Protein AF-A0A847YDC3-F1 (afdb_monomer_lite)

Sequence (75 aa):
MNQSHVSQPPRLQSLGDVVRWVVNELGAMCPSPERLAAYLADPHDPELRDVRYHVEEAGCPICRAERDMSRQRDL

Secondary structure (DSSP, 8-state):
-------PPP---SHHHHHHHHIIIII--PPPHHHHHHHHH-TT-GGGHHHHIIIIII--HHHHHHHHHHHHH--

Foldseek 3Di:
DDPPPPPDPQPCPDPLSVLLCCCVPVPDPQDDPVLLVVCLVPVPPPVSVVNNCNCPVSNRVVSVVVSVVVVVVVD

Radius of gyration: 15.42 Å; chains: 1; bounding box: 53×29×25 Å

Structure (mmCIF, N/CA/C/O backbone):
data_AF-A0A847YDC3-F1
#
_entry.id   AF-A0A847YDC3-F1
#
loop_
_atom_site.group_PDB
_atom_site.id
_atom_site.type_symbol
_atom_site.label_atom_id
_atom_site.label_alt_id
_atom_site.label_comp_id
_atom_site.label_asym_id
_atom_site.label_entity_id
_atom_site.label_seq_id
_atom_site.pdbx_PDB_ins_code
_atom_site.Cartn_x
_atom_site.Cartn_y
_atom_site.Cartn_z
_atom_site.occupancy
_atom_site.B_iso_or_equiv
_atom_site.auth_seq_id
_atom_site.auth_comp_id
_atom_site.auth_asym_id
_atom_site.auth_atom_id
_atom_site.pdbx_PDB_model_num
ATOM 1 N N . MET A 1 1 ? -41.521 5.519 -2.944 1.00 38.19 1 MET A N 1
ATOM 2 C CA . MET A 1 1 ? -40.921 5.537 -1.594 1.00 38.19 1 MET A CA 1
ATOM 3 C C . MET A 1 1 ? -39.423 5.750 -1.774 1.00 38.19 1 MET A C 1
ATOM 5 O O . MET A 1 1 ? -38.728 4.801 -2.105 1.00 38.19 1 MET A O 1
ATOM 9 N N . ASN A 1 2 ? -38.954 7.000 -1.683 1.00 46.00 2 ASN A N 1
ATOM 10 C CA . ASN A 1 2 ? -37.528 7.328 -1.783 1.00 46.00 2 ASN A CA 1
ATOM 11 C C . ASN A 1 2 ? -36.863 6.952 -0.458 1.00 46.00 2 ASN A C 1
ATOM 13 O O . ASN A 1 2 ? -36.995 7.676 0.526 1.00 46.00 2 ASN A O 1
ATOM 17 N N . GLN A 1 3 ? -36.199 5.800 -0.420 1.00 47.78 3 GLN A N 1
ATOM 18 C CA . GLN A 1 3 ? -35.316 5.460 0.688 1.00 47.78 3 GLN A CA 1
ATOM 19 C C . GLN A 1 3 ? -34.024 6.251 0.500 1.00 47.78 3 GLN A C 1
ATOM 21 O O . GLN A 1 3 ? -33.100 5.813 -0.179 1.00 47.78 3 GLN A O 1
ATOM 26 N N . SER A 1 4 ? -33.988 7.457 1.061 1.00 54.09 4 SER A N 1
ATOM 27 C CA . SER A 1 4 ? -32.740 8.171 1.292 1.00 54.09 4 SER A CA 1
ATOM 28 C C . SER A 1 4 ? -31.929 7.326 2.273 1.00 54.09 4 SER A C 1
ATOM 30 O O . SER A 1 4 ? -32.222 7.329 3.468 1.00 54.09 4 SER A O 1
ATOM 32 N N . HIS A 1 5 ? -30.967 6.543 1.775 1.00 56.38 5 HIS A N 1
ATOM 33 C CA . HIS A 1 5 ? -29.971 5.902 2.627 1.00 56.38 5 HIS A CA 1
ATOM 34 C C . HIS A 1 5 ? -29.277 7.023 3.399 1.00 56.38 5 HIS A C 1
ATOM 36 O O . HIS A 1 5 ? -28.499 7.794 2.840 1.00 56.38 5 HIS A O 1
ATOM 42 N N . VAL A 1 6 ? -29.617 7.165 4.678 1.00 50.66 6 VAL A N 1
ATOM 43 C CA . VAL A 1 6 ? -28.871 8.021 5.589 1.00 50.66 6 VAL A CA 1
ATOM 44 C C . VAL A 1 6 ? -27.560 7.285 5.817 1.00 50.66 6 VAL A C 1
ATOM 46 O O . VAL A 1 6 ? -27.480 6.423 6.690 1.00 50.66 6 VAL A O 1
ATOM 49 N N . SER A 1 7 ? -26.567 7.536 4.962 1.00 61.50 7 SER A N 1
ATOM 50 C CA . SER A 1 7 ? -25.219 7.013 5.149 1.00 61.50 7 SER A CA 1
ATOM 51 C C . SER A 1 7 ? -24.738 7.533 6.494 1.00 61.50 7 SER A C 1
ATOM 53 O O . SER A 1 7 ? -24.434 8.719 6.638 1.00 61.50 7 SER A O 1
ATOM 55 N N . GLN A 1 8 ? -24.758 6.674 7.514 1.00 60.94 8 GLN A N 1
ATOM 56 C CA . GLN A 1 8 ? -24.147 7.013 8.787 1.00 60.94 8 GLN A CA 1
ATOM 57 C C . GLN A 1 8 ? -22.701 7.415 8.494 1.00 60.94 8 GLN A C 1
ATOM 59 O O . GLN A 1 8 ? -22.020 6.694 7.757 1.00 60.94 8 GLN A O 1
ATOM 64 N N . PRO A 1 9 ? -22.231 8.556 9.025 1.00 61.44 9 PRO A N 1
ATOM 65 C CA . PRO A 1 9 ? -20.848 8.943 8.835 1.00 61.44 9 PRO A CA 1
ATOM 66 C C . PRO A 1 9 ? -19.958 7.800 9.340 1.00 61.44 9 PRO A C 1
ATOM 68 O O . PRO A 1 9 ? -20.249 7.217 10.395 1.00 61.44 9 PRO A O 1
ATOM 71 N N . PRO A 1 10 ? -18.914 7.430 8.581 1.00 66.50 10 PRO A N 1
ATOM 72 C CA . PRO A 1 10 ? -18.025 6.347 8.966 1.00 66.50 10 PRO A CA 1
ATOM 73 C C . PRO A 1 10 ? -17.463 6.627 10.361 1.00 66.50 10 PRO A C 1
ATOM 75 O O . PRO A 1 10 ? -17.113 7.760 10.700 1.00 66.50 10 PRO A O 1
ATOM 78 N N . ARG A 1 11 ? -17.378 5.595 11.200 1.00 74.44 11 ARG A N 1
ATOM 79 C CA . ARG A 1 11 ? -16.725 5.720 12.506 1.00 74.44 11 ARG A CA 1
ATOM 80 C C . ARG A 1 11 ? -15.214 5.738 12.292 1.00 74.44 11 ARG A C 1
ATOM 82 O O . ARG A 1 11 ? -14.581 4.692 12.278 1.00 74.44 11 ARG A O 1
ATOM 89 N N . LEU A 1 12 ? -14.657 6.930 12.105 1.00 79.25 12 LEU A N 1
ATOM 90 C CA . LEU A 1 12 ? -13.226 7.153 11.905 1.00 79.25 12 LEU A CA 1
ATOM 91 C C . LEU A 1 12 ? -12.548 7.340 13.269 1.00 79.25 12 LEU A C 1
ATOM 93 O O . LEU A 1 12 ? -12.475 8.454 13.778 1.00 79.25 12 LEU A O 1
ATOM 97 N N . GLN A 1 13 ? -12.123 6.245 13.902 1.00 86.06 13 GLN A N 1
ATOM 98 C CA . GLN A 1 13 ? -11.497 6.284 15.235 1.00 86.06 13 GLN A CA 1
ATOM 99 C C . GLN A 1 13 ? -9.968 6.263 15.165 1.00 86.06 13 GLN A C 1
ATOM 101 O O . GLN A 1 13 ? -9.291 6.627 16.124 1.00 86.06 13 GLN A O 1
ATOM 106 N N . SER A 1 14 ? -9.425 5.854 14.022 1.00 82.88 14 SER A N 1
ATOM 107 C CA . SER A 1 14 ? -7.998 5.783 13.750 1.00 82.88 14 SER A CA 1
ATOM 108 C C . SER A 1 14 ? -7.675 6.309 12.353 1.00 82.88 14 SER A C 1
ATOM 110 O O . SER A 1 14 ? -8.540 6.374 11.477 1.00 82.88 14 SER A O 1
ATOM 112 N N . LEU A 1 15 ? -6.399 6.624 12.116 1.00 79.56 15 LEU A N 1
ATOM 113 C CA . LEU A 1 15 ? -5.901 6.937 10.774 1.00 79.56 15 LEU A CA 1
ATOM 114 C C . LEU A 1 15 ? -6.207 5.803 9.778 1.00 79.56 15 LEU A C 1
ATOM 116 O O . LEU A 1 15 ? -6.504 6.060 8.617 1.00 79.56 15 LEU A O 1
ATOM 120 N N . GLY A 1 16 ? -6.203 4.553 10.238 1.00 78.88 16 GLY A N 1
ATOM 121 C CA . GLY A 1 16 ? -6.464 3.377 9.411 1.00 78.88 16 GLY A CA 1
ATOM 122 C C . GLY A 1 16 ? -7.905 3.303 8.948 1.00 78.88 16 GLY A C 1
ATOM 123 O O . GLY A 1 16 ? -8.155 2.944 7.801 1.00 78.88 16 GLY A O 1
ATOM 124 N N . ASP A 1 17 ? -8.843 3.715 9.799 1.00 79.31 17 ASP A N 1
ATOM 125 C CA . ASP A 1 17 ? -10.255 3.807 9.429 1.00 79.31 17 ASP A CA 1
ATOM 126 C C . ASP A 1 17 ? -10.473 4.889 8.371 1.00 79.31 17 ASP A C 1
ATOM 128 O O . ASP A 1 17 ? -11.229 4.671 7.427 1.00 79.31 17 ASP A O 1
ATOM 132 N N . VAL A 1 18 ? -9.766 6.022 8.484 1.00 81.19 18 VAL A N 1
ATOM 133 C CA . VAL A 1 18 ? -9.787 7.091 7.471 1.00 81.19 18 VAL A CA 1
ATOM 134 C C . VAL A 1 18 ? -9.251 6.565 6.148 1.00 81.19 18 VAL A C 1
ATOM 136 O O . VAL A 1 18 ? -9.935 6.665 5.136 1.00 81.19 18 VAL A O 1
ATOM 139 N N . VAL A 1 19 ? -8.060 5.961 6.146 1.00 78.06 19 VAL A N 1
ATOM 140 C CA . VAL A 1 19 ? -7.438 5.441 4.919 1.00 78.06 19 VAL A CA 1
ATOM 141 C C . VAL A 1 19 ? -8.309 4.359 4.285 1.00 78.06 19 VAL A C 1
ATOM 143 O O . VAL A 1 19 ? -8.525 4.392 3.078 1.00 78.06 19 VAL A O 1
ATOM 146 N N . ARG A 1 20 ? -8.865 3.436 5.076 1.00 75.38 20 ARG A N 1
ATOM 147 C CA . ARG A 1 20 ? -9.766 2.388 4.580 1.00 75.38 20 ARG A CA 1
ATOM 148 C C . ARG A 1 20 ? -11.041 2.971 3.977 1.00 75.38 20 ARG A C 1
ATOM 150 O O . ARG A 1 20 ? -11.449 2.544 2.902 1.00 75.38 20 ARG A O 1
ATOM 157 N N . TRP A 1 21 ? -11.653 3.950 4.641 1.00 79.31 21 TRP A N 1
ATOM 158 C CA . TRP A 1 21 ? -12.833 4.640 4.123 1.00 79.31 21 TRP A CA 1
ATOM 159 C C . TRP A 1 21 ? -12.524 5.389 2.820 1.00 79.31 21 TRP A C 1
ATOM 161 O O . TRP A 1 21 ? -13.242 5.215 1.844 1.00 79.31 21 TRP A O 1
ATOM 171 N N . VAL A 1 22 ? -11.418 6.137 2.759 1.00 78.62 22 VAL A N 1
ATOM 172 C CA . VAL A 1 22 ? -10.972 6.839 1.542 1.00 78.62 22 VAL A CA 1
ATOM 173 C C . VAL A 1 22 ? -10.709 5.854 0.401 1.00 78.62 22 VAL A C 1
ATOM 175 O O . VAL A 1 22 ? -11.133 6.088 -0.726 1.00 78.62 22 VAL A O 1
ATOM 178 N N . VAL A 1 23 ? -10.038 4.732 0.675 1.00 76.06 23 VAL A N 1
ATOM 179 C CA . VAL A 1 23 ? -9.783 3.689 -0.329 1.00 76.06 23 VAL A CA 1
ATOM 180 C C . VAL A 1 23 ? -11.091 3.120 -0.882 1.00 76.06 23 VAL A C 1
ATOM 182 O O . VAL A 1 23 ? -11.198 2.964 -2.097 1.00 76.06 23 VAL A O 1
ATOM 185 N N . ASN A 1 24 ? -12.068 2.845 -0.015 1.00 73.88 24 ASN A N 1
ATOM 186 C CA . ASN A 1 24 ? -13.341 2.236 -0.401 1.00 73.88 24 ASN A CA 1
ATOM 187 C C . ASN A 1 24 ? -14.296 3.213 -1.107 1.00 73.88 24 ASN A C 1
ATOM 189 O O . ASN A 1 24 ? -14.947 2.819 -2.068 1.00 73.88 24 ASN A O 1
ATOM 193 N N . GLU A 1 25 ? -14.384 4.463 -0.648 1.00 76.12 25 GLU A N 1
ATOM 194 C CA . GLU A 1 25 ? -15.394 5.423 -1.119 1.00 76.12 25 GLU A CA 1
ATOM 195 C C . GLU A 1 25 ? -14.869 6.404 -2.174 1.00 76.12 25 GLU A C 1
ATOM 197 O O . GLU A 1 25 ? -15.624 6.824 -3.047 1.00 76.12 25 GLU A O 1
ATOM 202 N N . LEU A 1 26 ? -13.591 6.796 -2.109 1.00 69.12 26 LEU A N 1
ATOM 203 C CA . LEU A 1 26 ? -13.025 7.837 -2.981 1.00 69.12 26 LEU A CA 1
ATOM 204 C C . LEU A 1 26 ? -12.153 7.287 -4.112 1.00 69.12 26 LEU A C 1
ATOM 206 O O . LEU A 1 26 ? -11.748 8.055 -4.979 1.00 69.12 26 LEU A O 1
ATOM 210 N N . GLY A 1 27 ? -11.885 5.980 -4.138 1.00 61.56 27 GLY A N 1
ATOM 211 C CA . GLY A 1 27 ? -11.075 5.376 -5.191 1.00 61.56 27 GLY A CA 1
ATOM 212 C C . GLY A 1 27 ? -9.604 5.785 -5.087 1.00 61.56 27 GLY A C 1
ATOM 213 O O . GLY A 1 27 ? -9.122 6.626 -5.832 1.00 61.56 27 GLY A O 1
ATOM 214 N N . ALA A 1 28 ? -8.899 5.102 -4.182 1.00 65.94 28 ALA A N 1
ATOM 215 C CA . ALA A 1 28 ? -7.4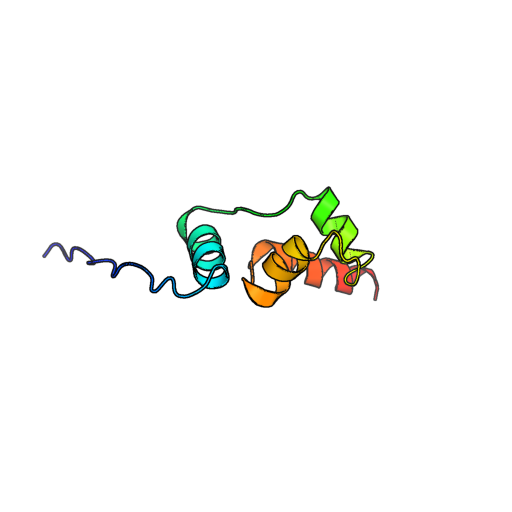40 4.970 -4.094 1.00 65.94 28 ALA A CA 1
ATOM 216 C C . ALA A 1 28 ? -6.585 6.219 -3.756 1.00 65.94 28 ALA A C 1
ATOM 218 O O . ALA A 1 28 ? -6.234 7.028 -4.606 1.00 65.94 28 ALA A O 1
ATOM 219 N N . MET A 1 29 ? -6.049 6.233 -2.526 1.00 75.94 29 MET A N 1
ATOM 220 C CA . MET A 1 29 ? -4.745 6.842 -2.192 1.00 75.94 29 MET A CA 1
ATOM 221 C C . MET A 1 29 ? -3.650 5.762 -2.187 1.00 75.94 29 MET A C 1
ATOM 223 O O . MET A 1 29 ? -3.000 5.530 -1.166 1.00 75.94 29 MET A O 1
ATOM 227 N N . CYS A 1 30 ? -3.525 5.007 -3.279 1.00 88.00 30 CYS A N 1
ATOM 228 C CA . CYS A 1 30 ? -2.495 3.973 -3.352 1.00 88.00 30 CYS A CA 1
ATOM 229 C C . CYS A 1 30 ? -1.098 4.618 -3.415 1.00 88.00 30 CYS A C 1
ATOM 231 O O . CYS A 1 30 ? -0.948 5.688 -4.013 1.00 88.00 30 CYS A O 1
ATOM 233 N N . PRO A 1 31 ? -0.070 3.983 -2.827 1.00 90.25 31 PRO A N 1
ATOM 234 C CA . PRO A 1 31 ? 1.312 4.383 -3.055 1.00 90.25 31 PRO A CA 1
ATOM 235 C C . PRO A 1 31 ? 1.664 4.263 -4.542 1.00 90.25 31 PRO A C 1
ATOM 237 O O . PRO A 1 31 ? 1.010 3.534 -5.293 1.00 90.25 31 PRO A O 1
ATOM 240 N N . SER A 1 32 ? 2.718 4.962 -4.968 1.00 91.56 32 SER A N 1
ATOM 241 C CA . SER A 1 32 ? 3.192 4.840 -6.346 1.00 91.56 32 SER A CA 1
ATOM 242 C C . SER A 1 32 ? 3.651 3.401 -6.643 1.00 91.56 32 SER A C 1
ATOM 244 O O . SER A 1 32 ? 4.085 2.697 -5.720 1.00 91.56 32 SER A O 1
ATOM 246 N N . PRO A 1 33 ? 3.594 2.951 -7.910 1.00 90.81 33 PRO A N 1
ATOM 247 C CA . PRO A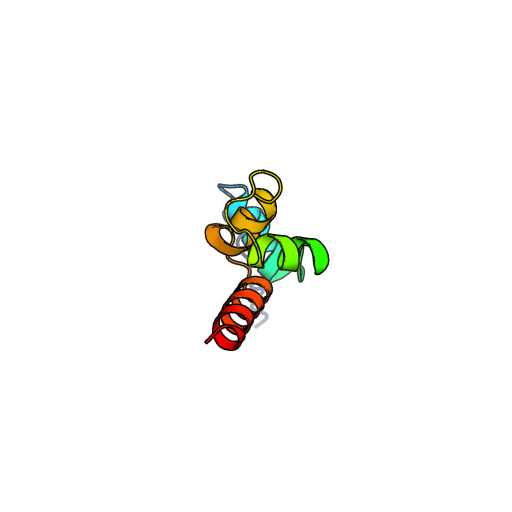 1 33 ? 4.044 1.615 -8.294 1.00 90.81 33 PR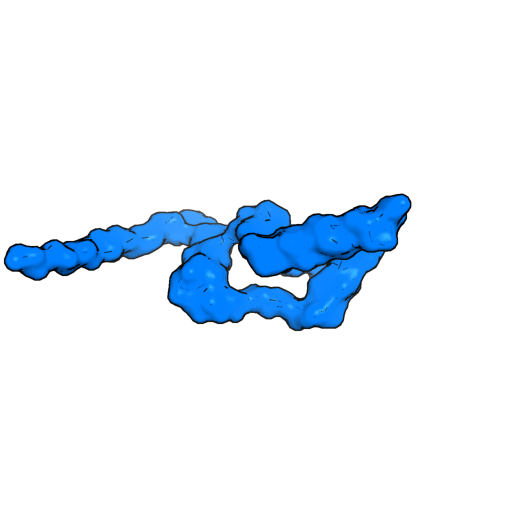O A CA 1
ATOM 248 C C . PRO A 1 33 ? 5.485 1.316 -7.866 1.00 90.81 33 PRO A C 1
ATOM 250 O O . PRO A 1 33 ? 5.774 0.208 -7.427 1.00 90.81 33 PRO A O 1
ATOM 253 N N . GLU A 1 34 ? 6.379 2.305 -7.927 1.00 94.56 34 GLU A N 1
ATOM 254 C CA . GLU A 1 34 ? 7.787 2.165 -7.542 1.00 94.56 34 GLU A CA 1
ATOM 255 C C . GLU A 1 34 ? 7.938 1.945 -6.036 1.00 94.56 34 GLU A C 1
ATOM 257 O O . GLU A 1 34 ? 8.699 1.077 -5.614 1.00 94.56 34 GLU A O 1
ATOM 262 N N . ARG A 1 35 ? 7.182 2.688 -5.214 1.00 95.06 35 ARG A N 1
ATOM 263 C CA . ARG A 1 35 ? 7.178 2.506 -3.753 1.00 95.06 35 ARG A CA 1
ATOM 264 C C . ARG A 1 35 ? 6.580 1.162 -3.361 1.00 95.06 35 ARG A C 1
ATOM 266 O O . ARG A 1 35 ? 7.087 0.513 -2.451 1.00 95.06 35 ARG A O 1
ATOM 273 N N . LEU A 1 36 ? 5.515 0.741 -4.047 1.00 93.81 36 LEU A N 1
ATOM 274 C CA . LEU A 1 36 ? 4.928 -0.577 -3.834 1.00 93.81 36 LEU A CA 1
ATOM 275 C C . LEU A 1 36 ? 5.931 -1.674 -4.205 1.00 93.81 36 LEU A C 1
ATOM 277 O O . LEU A 1 36 ? 6.158 -2.565 -3.398 1.00 93.81 36 LEU A O 1
ATOM 281 N N . ALA A 1 37 ? 6.583 -1.584 -5.365 1.00 94.12 37 ALA A N 1
ATOM 282 C CA . ALA A 1 37 ? 7.606 -2.539 -5.786 1.00 94.12 37 ALA A CA 1
ATOM 283 C C . ALA A 1 37 ? 8.792 -2.597 -4.810 1.00 94.12 37 ALA A C 1
ATOM 285 O O . ALA A 1 37 ? 9.229 -3.690 -4.457 1.00 94.12 37 ALA A O 1
ATOM 286 N N . ALA A 1 38 ? 9.266 -1.446 -4.322 1.00 95.69 38 ALA A N 1
ATOM 287 C CA . ALA A 1 38 ? 10.314 -1.386 -3.306 1.00 95.69 38 ALA A CA 1
ATOM 288 C C . ALA A 1 38 ? 9.890 -2.099 -2.010 1.00 95.69 38 ALA A C 1
ATOM 290 O O . ALA A 1 38 ? 10.653 -2.896 -1.475 1.00 95.69 38 ALA A O 1
ATOM 291 N N . TYR A 1 39 ? 8.646 -1.896 -1.560 1.00 95.56 39 TYR A N 1
ATOM 292 C CA . TYR A 1 39 ? 8.117 -2.567 -0.365 1.00 95.56 39 TYR A CA 1
ATOM 293 C C . TYR A 1 39 ? 7.977 -4.075 -0.576 1.00 95.56 39 TYR A C 1
ATOM 295 O O . TYR A 1 39 ? 8.212 -4.856 0.339 1.00 95.56 39 TYR A O 1
ATOM 303 N N . LEU A 1 40 ? 7.593 -4.505 -1.778 1.00 93.44 40 LEU A N 1
ATOM 304 C CA . LEU A 1 40 ? 7.503 -5.926 -2.103 1.00 93.44 40 LEU A CA 1
ATOM 305 C C . LEU A 1 40 ? 8.881 -6.598 -2.123 1.00 93.44 40 LEU A C 1
ATOM 307 O O . LEU A 1 40 ? 8.978 -7.759 -1.732 1.00 93.44 40 LEU A O 1
ATOM 311 N N . ALA A 1 41 ? 9.924 -5.874 -2.539 1.00 94.06 41 ALA A N 1
ATOM 312 C CA . ALA A 1 41 ? 11.302 -6.355 -2.535 1.00 94.06 41 ALA A CA 1
ATOM 313 C C . ALA A 1 41 ? 11.912 -6.406 -1.121 1.00 94.06 41 ALA A C 1
ATOM 315 O O . ALA A 1 41 ? 12.593 -7.377 -0.795 1.00 94.06 41 ALA A O 1
ATOM 316 N N . ASP A 1 42 ? 11.647 -5.402 -0.278 1.00 94.44 42 ASP A N 1
ATOM 317 C CA . ASP A 1 42 ? 12.052 -5.384 1.134 1.00 94.44 42 ASP A CA 1
ATOM 318 C C . ASP A 1 42 ? 10.924 -4.871 2.058 1.00 94.44 42 ASP A C 1
ATOM 320 O O . ASP A 1 42 ? 10.824 -3.673 2.343 1.00 94.44 42 ASP A O 1
ATOM 324 N N . PRO A 1 43 ? 10.073 -5.773 2.590 1.00 92.19 43 PRO A N 1
ATOM 325 C CA . PRO A 1 43 ? 8.956 -5.391 3.459 1.00 92.19 43 PRO A CA 1
ATOM 326 C C . PRO A 1 43 ? 9.356 -4.822 4.828 1.00 92.19 43 PRO A C 1
ATOM 328 O O . PRO A 1 43 ? 8.488 -4.337 5.566 1.00 92.19 43 PRO A O 1
ATOM 331 N N . HIS A 1 44 ? 10.633 -4.933 5.210 1.00 93.12 44 HIS A N 1
ATOM 332 C CA . HIS A 1 44 ? 11.134 -4.488 6.510 1.00 93.12 44 HIS A CA 1
ATOM 333 C C . HIS A 1 44 ? 11.826 -3.122 6.450 1.00 93.12 44 HIS A C 1
ATOM 335 O O . HIS A 1 44 ? 12.201 -2.613 7.510 1.00 93.12 44 HIS A O 1
ATOM 341 N N . ASP A 1 45 ? 11.942 -2.515 5.264 1.00 94.25 45 ASP A N 1
ATOM 342 C CA . ASP A 1 45 ? 12.505 -1.177 5.095 1.00 94.25 45 ASP A CA 1
ATOM 343 C C . ASP A 1 45 ? 11.713 -0.142 5.932 1.00 94.25 45 ASP A C 1
ATOM 345 O O . ASP A 1 45 ? 10.499 0.033 5.734 1.00 94.25 45 ASP A O 1
ATOM 349 N N . PRO A 1 46 ? 12.358 0.553 6.892 1.00 93.56 46 PRO A N 1
ATOM 350 C CA . PRO A 1 46 ? 11.695 1.556 7.719 1.00 93.56 46 PRO A CA 1
ATOM 351 C C . PRO A 1 46 ? 11.138 2.747 6.920 1.00 93.56 46 PRO A C 1
ATOM 353 O O . PRO A 1 46 ? 10.137 3.326 7.354 1.00 93.56 46 PRO A O 1
ATOM 356 N N . GLU A 1 47 ? 11.707 3.081 5.757 1.00 95.44 47 GLU A N 1
ATOM 357 C CA . GLU A 1 47 ? 11.257 4.188 4.892 1.00 95.44 47 GLU A CA 1
ATOM 358 C C . GLU A 1 47 ? 9.946 3.874 4.147 1.00 95.44 47 GLU A C 1
ATOM 360 O O . GLU A 1 47 ? 9.301 4.759 3.571 1.00 95.44 47 GLU A O 1
ATOM 365 N N . LEU A 1 48 ? 9.523 2.606 4.179 1.00 95.62 48 LEU A N 1
ATOM 366 C CA . LEU A 1 48 ? 8.307 2.097 3.543 1.00 95.62 48 LEU A CA 1
ATOM 367 C C . LEU A 1 48 ? 7.235 1.707 4.568 1.00 95.62 48 LEU A C 1
ATOM 369 O O . LEU A 1 48 ? 6.275 0.995 4.257 1.00 95.62 48 LEU A O 1
ATOM 373 N N . ARG A 1 49 ? 7.359 2.191 5.811 1.00 93.12 49 ARG A N 1
ATOM 374 C CA . ARG A 1 49 ? 6.401 1.912 6.891 1.00 93.12 49 ARG A CA 1
ATOM 375 C C . ARG A 1 49 ? 4.979 2.376 6.564 1.00 93.12 49 ARG A C 1
ATOM 377 O O . ARG A 1 49 ? 4.023 1.719 6.967 1.00 93.12 49 ARG A O 1
ATOM 384 N N . ASP A 1 50 ? 4.830 3.486 5.852 1.00 91.50 50 ASP A N 1
AT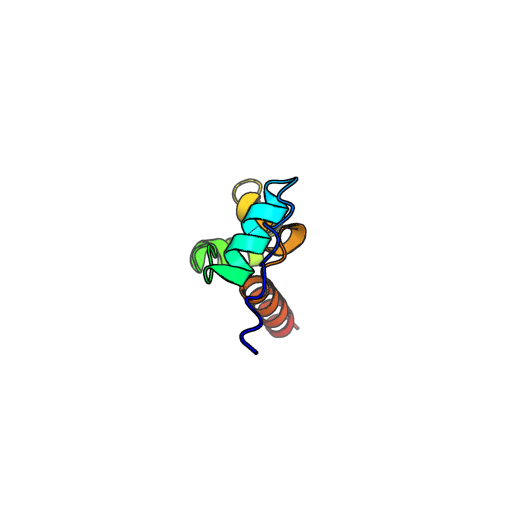OM 385 C CA . ASP A 1 50 ? 3.551 3.994 5.343 1.00 91.50 50 ASP A CA 1
ATOM 386 C C . ASP A 1 50 ? 2.929 3.042 4.308 1.00 91.50 50 ASP A C 1
ATOM 388 O O . ASP A 1 50 ? 1.731 2.766 4.363 1.00 91.50 50 ASP A O 1
ATOM 392 N N . VAL A 1 51 ? 3.743 2.481 3.409 1.00 93.19 51 VAL A N 1
ATOM 393 C CA . VAL A 1 51 ? 3.308 1.489 2.415 1.00 93.19 51 VAL A CA 1
ATOM 394 C C . VAL A 1 51 ? 2.885 0.200 3.113 1.00 93.19 51 VAL A C 1
ATOM 396 O O . VAL A 1 51 ? 1.804 -0.322 2.836 1.00 93.19 51 VAL A O 1
ATOM 399 N N . ARG A 1 52 ? 3.674 -0.269 4.088 1.00 93.75 52 ARG A N 1
ATOM 400 C CA . ARG A 1 52 ? 3.310 -1.414 4.931 1.00 93.75 52 ARG A CA 1
ATOM 401 C C . ARG A 1 52 ? 1.992 -1.167 5.655 1.00 93.75 52 ARG A C 1
ATOM 403 O O . ARG A 1 52 ? 1.109 -2.016 5.607 1.00 93.75 52 ARG A O 1
ATOM 410 N N . TYR A 1 53 ? 1.822 0.004 6.268 1.00 90.94 53 TYR A N 1
ATOM 411 C CA . TYR A 1 53 ? 0.568 0.389 6.915 1.00 90.94 53 TYR A CA 1
ATOM 412 C C . TYR A 1 53 ? -0.609 0.338 5.935 1.00 90.94 53 TYR A C 1
ATOM 414 O O . TYR A 1 53 ? -1.655 -0.236 6.235 1.00 90.94 53 TYR A O 1
ATOM 422 N N . HIS A 1 54 ? -0.432 0.897 4.738 1.00 90.00 54 HIS A N 1
ATOM 423 C CA . HIS A 1 54 ? -1.452 0.921 3.694 1.00 90.00 54 HIS A CA 1
ATOM 424 C C . HIS A 1 54 ? -1.875 -0.493 3.254 1.00 90.00 54 HIS A C 1
ATOM 426 O O . HIS A 1 54 ? -3.068 -0.789 3.129 1.00 90.00 54 HIS A O 1
ATOM 432 N N . VAL A 1 55 ? -0.905 -1.384 3.043 1.00 90.56 55 VAL A N 1
ATOM 433 C CA . VAL A 1 55 ? -1.145 -2.752 2.563 1.00 90.56 55 VAL A CA 1
ATOM 434 C C . VAL A 1 55 ? -1.658 -3.660 3.686 1.00 90.56 55 VAL A C 1
ATOM 436 O O . VAL A 1 55 ? -2.622 -4.404 3.494 1.00 90.56 55 VAL A O 1
ATOM 439 N N . GLU A 1 56 ? -1.044 -3.619 4.865 1.00 90.50 56 GLU A N 1
ATOM 440 C CA . GLU A 1 56 ? -1.297 -4.570 5.951 1.00 90.50 56 GLU A CA 1
ATOM 441 C C . GLU A 1 56 ? -2.383 -4.091 6.911 1.00 90.50 56 GLU A C 1
ATOM 443 O O . GLU A 1 56 ? -3.332 -4.835 7.155 1.00 90.50 56 GLU A O 1
ATOM 448 N N . GLU A 1 57 ? -2.297 -2.859 7.409 1.00 88.62 57 GLU A N 1
ATOM 449 C CA . GLU A 1 57 ? -3.182 -2.352 8.466 1.00 88.62 57 GLU A CA 1
ATOM 450 C C . GLU A 1 57 ? -4.469 -1.736 7.895 1.00 88.62 57 GLU A C 1
ATOM 452 O O . GLU A 1 57 ? -5.582 -2.154 8.233 1.00 88.62 57 GLU A O 1
ATOM 457 N N . ALA A 1 58 ? -4.342 -0.777 6.973 1.00 86.25 58 ALA A N 1
ATOM 458 C CA . ALA A 1 58 ? -5.492 -0.180 6.291 1.00 86.25 58 ALA A CA 1
ATOM 459 C C . ALA A 1 58 ? -6.183 -1.206 5.380 1.00 86.25 58 ALA A C 1
ATOM 461 O O . ALA A 1 58 ? -7.415 -1.279 5.340 1.00 86.25 58 ALA A O 1
ATOM 462 N N . GLY A 1 59 ? -5.386 -2.063 4.738 1.00 86.06 59 GLY A N 1
ATOM 463 C CA . GLY A 1 59 ? -5.862 -3.238 4.024 1.00 86.06 59 GLY A CA 1
ATOM 464 C C . GLY A 1 59 ? -6.400 -2.942 2.632 1.00 86.06 59 GLY A C 1
ATOM 465 O O . GLY A 1 59 ? -7.432 -3.496 2.259 1.00 86.06 59 GLY A O 1
ATOM 466 N N . CYS A 1 60 ? -5.721 -2.081 1.868 1.00 88.56 60 CYS A N 1
ATOM 467 C CA . CYS A 1 60 ? -6.143 -1.757 0.507 1.00 88.56 60 CYS A CA 1
ATOM 468 C C . CYS A 1 60 ? -6.264 -3.025 -0.368 1.00 88.56 60 CYS A C 1
ATOM 470 O O . CYS A 1 60 ? -5.276 -3.755 -0.510 1.00 88.56 60 CYS A O 1
ATOM 472 N N . PRO A 1 61 ? -7.433 -3.292 -0.988 1.00 86.56 61 PRO A N 1
ATOM 473 C CA . PRO A 1 61 ? -7.646 -4.512 -1.765 1.00 86.56 61 PRO A CA 1
ATOM 474 C C . PRO A 1 61 ? -6.767 -4.576 -3.021 1.00 86.56 61 PRO A C 1
ATOM 476 O O . PRO A 1 61 ? -6.314 -5.657 -3.383 1.00 86.56 61 PRO A O 1
ATOM 479 N N . ILE A 1 62 ? -6.468 -3.430 -3.641 1.00 88.06 62 ILE A N 1
ATOM 480 C CA . ILE A 1 62 ? -5.639 -3.349 -4.852 1.00 88.06 62 ILE A CA 1
ATOM 481 C C . ILE A 1 62 ? -4.187 -3.712 -4.519 1.00 88.06 62 ILE A C 1
ATOM 483 O O . ILE A 1 62 ? -3.641 -4.664 -5.070 1.00 88.06 62 ILE A O 1
ATOM 487 N N . CYS A 1 63 ? -3.570 -3.016 -3.558 1.00 91.12 63 CYS A N 1
ATOM 488 C CA . CYS A 1 63 ? -2.175 -3.275 -3.191 1.00 91.12 63 CYS A CA 1
ATOM 489 C C . CYS A 1 63 ? -1.966 -4.662 -2.565 1.00 91.12 63 CYS A C 1
ATOM 491 O O . CYS A 1 63 ? -0.893 -5.245 -2.716 1.00 91.12 63 CYS A O 1
ATOM 493 N N . ARG A 1 64 ? -2.978 -5.216 -1.878 1.00 90.81 64 ARG A N 1
ATOM 494 C CA . ARG A 1 64 ? -2.932 -6.606 -1.398 1.00 90.81 64 ARG A CA 1
ATOM 495 C C . ARG A 1 64 ? -2.938 -7.60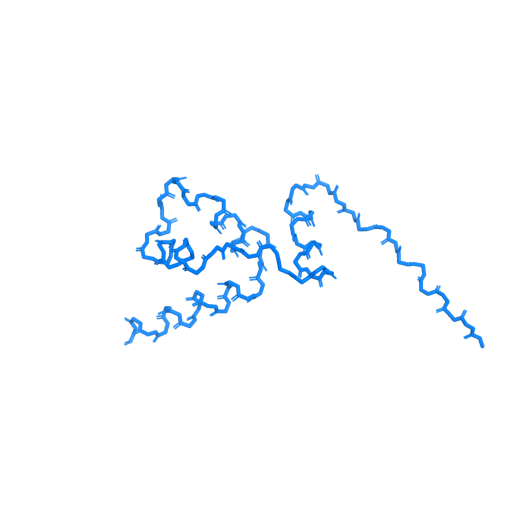4 -2.551 1.00 90.81 64 ARG A C 1
ATOM 497 O O . ARG A 1 64 ? -2.105 -8.502 -2.543 1.00 90.81 64 ARG A O 1
ATOM 504 N N . ALA A 1 65 ? -3.807 -7.415 -3.544 1.00 90.88 65 ALA A N 1
ATOM 505 C CA . ALA A 1 65 ? -3.823 -8.266 -4.730 1.00 90.88 65 ALA A CA 1
ATOM 506 C C . ALA A 1 65 ? -2.472 -8.229 -5.467 1.00 90.88 65 ALA A C 1
ATOM 508 O O . ALA A 1 65 ? -1.928 -9.280 -5.789 1.00 90.88 65 ALA A O 1
ATOM 509 N N . GLU A 1 66 ? -1.878 -7.045 -5.648 1.00 90.75 66 GLU A N 1
ATOM 510 C CA . GLU A 1 66 ? -0.544 -6.893 -6.255 1.00 90.75 66 GLU A CA 1
ATOM 511 C C . GLU A 1 66 ? 0.561 -7.626 -5.479 1.00 90.75 66 GLU A C 1
ATOM 513 O O . GLU A 1 66 ? 1.417 -8.293 -6.073 1.00 90.75 66 GLU A O 1
ATOM 518 N N . ARG A 1 67 ? 0.534 -7.560 -4.142 1.00 90.25 67 ARG A N 1
ATOM 519 C CA . ARG A 1 67 ? 1.462 -8.319 -3.293 1.00 90.25 67 ARG A CA 1
ATOM 520 C C . ARG A 1 67 ? 1.288 -9.821 -3.470 1.00 90.25 67 ARG A C 1
ATOM 522 O O . ARG A 1 67 ? 2.277 -10.540 -3.600 1.00 90.25 67 ARG A O 1
ATOM 529 N N . ASP A 1 68 ? 0.048 -10.292 -3.446 1.00 90.44 68 ASP A N 1
ATOM 530 C CA . ASP A 1 68 ? -0.256 -11.717 -3.516 1.00 90.44 68 ASP A CA 1
ATOM 531 C C . ASP A 1 68 ? 0.116 -12.286 -4.898 1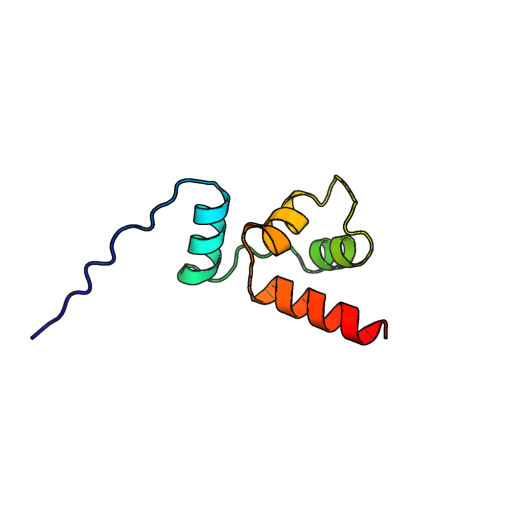.00 90.44 68 ASP A C 1
ATOM 533 O O . ASP A 1 68 ? 0.721 -13.354 -4.974 1.00 90.44 68 ASP A O 1
ATOM 537 N N . MET A 1 69 ? -0.118 -11.529 -5.977 1.00 87.88 69 MET A N 1
ATOM 538 C CA . MET A 1 69 ? 0.366 -11.862 -7.324 1.00 87.88 69 MET A CA 1
ATOM 539 C C . MET A 1 69 ? 1.895 -11.864 -7.414 1.00 87.88 69 MET A C 1
ATOM 541 O O . MET A 1 69 ? 2.467 -12.715 -8.088 1.00 87.88 69 MET A O 1
ATOM 545 N N . SER A 1 70 ? 2.576 -10.933 -6.740 1.00 83.88 70 SER A N 1
ATOM 546 C CA . SER A 1 70 ? 4.045 -10.893 -6.728 1.00 83.88 70 SER A CA 1
ATOM 547 C C . SER A 1 70 ? 4.635 -12.129 -6.058 1.00 83.88 70 SER A C 1
ATOM 549 O O . SER A 1 70 ? 5.488 -12.778 -6.647 1.00 83.88 70 SER A O 1
ATOM 551 N N . ARG A 1 71 ? 4.084 -12.545 -4.911 1.00 80.25 71 ARG A N 1
ATOM 552 C CA . ARG A 1 71 ? 4.498 -13.777 -4.217 1.00 80.25 71 ARG A CA 1
ATOM 553 C C . ARG A 1 71 ? 4.291 -15.047 -5.043 1.00 80.25 71 ARG A C 1
ATOM 555 O O . ARG A 1 71 ? 5.031 -16.004 -4.869 1.00 80.25 71 ARG A O 1
ATOM 562 N N . GLN A 1 72 ? 3.282 -15.075 -5.914 1.00 73.62 72 GLN A N 1
ATOM 563 C CA . GLN A 1 72 ? 3.034 -16.204 -6.816 1.00 73.62 72 GLN A CA 1
ATOM 564 C C . GLN A 1 72 ? 4.035 -16.285 -7.974 1.00 73.62 72 GLN A C 1
ATOM 566 O O . GLN A 1 72 ? 4.174 -17.352 -8.555 1.00 73.62 72 GLN A O 1
ATOM 571 N N . ARG A 1 73 ? 4.709 -15.182 -8.326 1.00 72.94 73 ARG A N 1
ATOM 572 C CA . ARG A 1 73 ? 5.741 -15.159 -9.377 1.00 72.94 73 ARG A CA 1
ATOM 573 C C . ARG A 1 73 ? 7.116 -15.616 -8.884 1.00 72.94 73 ARG A C 1
ATOM 575 O O . ARG A 1 73 ? 7.945 -15.974 -9.712 1.00 72.94 73 ARG A O 1
ATOM 582 N N . ASP A 1 74 ? 7.336 -15.592 -7.572 1.00 60.09 74 ASP A N 1
ATOM 583 C CA . ASP A 1 74 ? 8.581 -16.024 -6.922 1.00 60.09 74 ASP A CA 1
ATOM 584 C C . ASP A 1 74 ? 8.576 -17.520 -6.522 1.00 60.09 74 ASP A C 1
ATOM 586 O O . ASP A 1 74 ? 9.561 -18.012 -5.967 1.00 60.09 74 ASP A O 1
ATOM 590 N N . LEU A 1 75 ? 7.471 -18.235 -6.783 1.00 52.44 75 LEU A N 1
ATOM 591 C CA . LEU A 1 75 ? 7.286 -19.682 -6.583 1.00 52.44 75 LEU A CA 1
ATOM 592 C C . LEU A 1 75 ? 7.352 -20.429 -7.920 1.00 52.44 75 LEU A C 1
ATOM 594 O O . LEU A 1 75 ? 7.907 -21.551 -7.920 1.00 52.44 75 LEU A O 1
#

pLDDT: mean 81.11, std 14.14, range [38.19, 95.69]